Protein AF-A0AAV2D6B4-F1 (afdb_monomer_lite)

Structure (mmCIF, N/CA/C/O backbone):
data_AF-A0AAV2D6B4-F1
#
_entry.id   AF-A0AAV2D6B4-F1
#
loop_
_atom_site.group_PDB
_atom_site.id
_atom_site.type_symbol
_atom_site.label_atom_id
_atom_site.label_alt_id
_atom_site.label_comp_id
_atom_site.label_asym_id
_atom_site.label_entity_id
_atom_site.label_seq_id
_atom_site.pdbx_PDB_ins_code
_atom_site.Cartn_x
_atom_site.Cartn_y
_atom_site.Cartn_z
_atom_site.occupancy
_atom_site.B_iso_or_equiv
_atom_site.auth_seq_id
_atom_site.auth_comp_id
_atom_site.auth_asym_id
_atom_site.auth_atom_id
_atom_site.pdbx_PDB_model_num
ATOM 1 N N . MET A 1 1 ? 12.766 18.312 -32.066 1.00 45.50 1 MET A N 1
ATOM 2 C CA . MET A 1 1 ? 13.201 18.714 -30.708 1.00 45.50 1 MET A CA 1
ATOM 3 C C . MET A 1 1 ? 12.111 19.519 -29.991 1.00 45.50 1 MET A C 1
ATOM 5 O O . MET A 1 1 ? 12.235 20.728 -29.879 1.00 45.50 1 MET A O 1
ATOM 9 N N . LYS A 1 2 ? 11.011 18.893 -29.547 1.00 47.97 2 LYS A N 1
ATOM 10 C CA . LYS A 1 2 ? 9.946 19.592 -28.784 1.00 47.97 2 LYS A CA 1
ATOM 11 C C . LYS A 1 2 ? 9.465 18.837 -27.535 1.00 47.97 2 LYS A C 1
ATOM 13 O O . LYS A 1 2 ? 8.537 19.289 -26.886 1.00 47.97 2 LYS A O 1
ATOM 18 N N . GLN A 1 3 ? 10.095 17.713 -27.184 1.00 55.94 3 GLN A N 1
ATOM 19 C CA . GLN A 1 3 ? 9.638 16.855 -26.078 1.00 55.94 3 GLN A CA 1
ATOM 20 C C . GLN A 1 3 ? 10.493 16.952 -24.802 1.00 55.94 3 GLN A C 1
ATOM 22 O O . GLN A 1 3 ? 10.053 16.480 -23.767 1.00 55.94 3 GLN A O 1
ATOM 27 N N . ALA A 1 4 ? 11.667 17.598 -24.838 1.00 54.91 4 ALA A N 1
ATOM 28 C CA . ALA A 1 4 ? 12.518 17.789 -23.651 1.00 54.91 4 ALA A CA 1
ATOM 29 C C . ALA A 1 4 ? 12.329 19.157 -22.959 1.00 54.91 4 ALA A C 1
ATOM 31 O O . ALA A 1 4 ? 12.739 19.335 -21.818 1.00 54.91 4 ALA A O 1
ATOM 32 N N . PHE A 1 5 ? 11.688 20.118 -23.636 1.00 54.53 5 PHE A N 1
ATOM 33 C CA . PHE A 1 5 ? 11.465 21.473 -23.119 1.00 54.53 5 PHE A CA 1
ATOM 34 C C . PHE A 1 5 ? 10.628 21.554 -21.828 1.00 54.53 5 PHE A C 1
ATOM 36 O O . PHE A 1 5 ? 11.060 22.255 -20.917 1.00 54.53 5 PHE A O 1
ATOM 43 N N . PRO A 1 6 ? 9.499 20.831 -21.678 1.00 60.97 6 PRO A N 1
ATOM 44 C CA . PRO A 1 6 ? 8.675 20.985 -20.478 1.00 60.97 6 PRO A CA 1
ATOM 45 C C . PRO A 1 6 ? 9.352 20.466 -19.200 1.00 60.97 6 PRO A C 1
ATOM 47 O O . PRO A 1 6 ? 9.020 20.933 -18.120 1.00 60.97 6 PRO A O 1
ATOM 50 N N . LEU A 1 7 ? 10.322 19.547 -19.304 1.00 62.19 7 LEU A N 1
ATOM 51 C CA . LEU A 1 7 ? 11.032 19.003 -18.139 1.00 62.19 7 LEU A CA 1
ATOM 52 C C . LEU A 1 7 ? 12.098 19.967 -17.603 1.00 62.19 7 LEU A C 1
ATOM 54 O O . LEU A 1 7 ? 12.302 20.046 -16.398 1.00 62.19 7 LEU A O 1
ATOM 58 N N . ILE A 1 8 ? 12.760 20.725 -18.482 1.00 61.94 8 ILE A N 1
ATOM 59 C CA . ILE A 1 8 ? 13.825 21.662 -18.090 1.00 61.94 8 ILE A CA 1
ATOM 60 C C . ILE A 1 8 ? 13.234 22.904 -17.405 1.00 61.94 8 ILE A C 1
ATOM 62 O O . ILE A 1 8 ? 13.812 23.408 -16.444 1.00 61.94 8 ILE A O 1
ATOM 66 N N . GLU A 1 9 ? 12.055 23.363 -17.836 1.00 60.16 9 GLU A N 1
ATOM 67 C CA . GLU A 1 9 ? 11.342 24.492 -17.214 1.00 60.16 9 GLU A CA 1
ATOM 68 C C . GLU A 1 9 ? 10.771 24.167 -15.821 1.00 60.16 9 GLU A C 1
ATOM 70 O O . GLU A 1 9 ? 10.471 25.077 -15.050 1.00 60.16 9 GLU A O 1
ATOM 75 N N . GLN A 1 10 ? 10.653 22.883 -15.469 1.00 60.50 10 GLN A N 1
ATOM 76 C CA . GLN A 1 10 ? 10.143 22.423 -14.170 1.00 60.50 10 GLN A CA 1
ATOM 77 C C . GLN A 1 10 ? 11.226 22.299 -13.088 1.00 60.50 10 GLN A C 1
ATOM 79 O O . GLN A 1 10 ? 10.904 22.197 -11.907 1.00 60.50 10 GLN A O 1
ATOM 84 N N . LEU A 1 11 ? 12.508 22.337 -13.458 1.00 63.03 11 LEU A N 1
ATOM 85 C CA . LEU A 1 11 ? 13.621 22.187 -12.514 1.00 63.03 11 LEU A CA 1
ATOM 86 C C . LEU A 1 11 ? 13.865 23.405 -11.599 1.00 63.03 11 LEU A C 1
ATOM 88 O O . LEU A 1 11 ? 14.185 23.191 -10.428 1.00 63.03 11 LEU A O 1
ATOM 92 N N . PRO A 1 12 ? 13.723 24.670 -12.051 1.00 67.81 12 PRO A N 1
ATOM 93 C CA . PRO A 1 12 ? 13.958 25.831 -11.192 1.00 67.81 12 PRO A CA 1
ATOM 94 C C . PRO A 1 12 ? 13.100 25.886 -9.912 1.00 67.81 12 PRO A C 1
ATOM 96 O O . PRO A 1 12 ? 13.675 26.152 -8.854 1.00 67.81 12 PRO A O 1
ATOM 99 N N . PRO A 1 13 ? 11.772 25.626 -9.937 1.00 65.00 13 PRO A N 1
ATOM 100 C CA . PRO A 1 13 ? 10.981 25.602 -8.706 1.00 65.00 13 PRO A CA 1
ATOM 101 C C . PRO A 1 13 ? 11.377 24.444 -7.777 1.00 65.00 13 PRO A C 1
ATOM 103 O O . PRO A 1 13 ? 11.479 24.666 -6.575 1.00 65.00 13 PRO A O 1
ATOM 106 N N . LEU A 1 14 ? 11.711 23.264 -8.320 1.00 60.88 14 LEU A N 1
ATOM 107 C CA . LEU A 1 14 ? 12.194 22.123 -7.528 1.00 60.88 14 LEU A CA 1
ATOM 108 C C . LEU A 1 14 ? 13.488 22.454 -6.776 1.00 60.88 14 LEU A C 1
ATOM 110 O O . LEU A 1 14 ? 13.606 22.176 -5.587 1.00 60.88 14 LEU A O 1
ATOM 114 N N . TYR A 1 15 ? 14.449 23.104 -7.438 1.00 59.94 15 TYR A N 1
ATOM 115 C CA . TYR A 1 15 ? 15.691 23.518 -6.784 1.00 59.94 15 TYR A CA 1
ATOM 116 C C . TYR A 1 15 ? 15.424 24.462 -5.607 1.00 59.94 15 TYR A C 1
ATOM 118 O O . TYR A 1 15 ? 15.981 24.262 -4.529 1.00 59.94 15 TYR A O 1
ATOM 126 N N . MET A 1 16 ? 14.548 25.457 -5.796 1.00 66.12 16 MET A N 1
ATOM 127 C CA . MET A 1 16 ? 14.197 26.418 -4.746 1.00 66.12 16 MET A CA 1
ATOM 128 C C . MET A 1 16 ? 13.464 25.761 -3.576 1.00 66.12 16 MET A C 1
ATOM 130 O O . MET A 1 16 ? 13.685 26.139 -2.429 1.00 66.12 16 MET A O 1
ATOM 134 N N . ASP A 1 17 ? 12.637 24.755 -3.833 1.00 64.44 17 ASP A N 1
ATOM 135 C CA . ASP A 1 17 ? 11.965 24.000 -2.780 1.00 64.44 17 ASP A CA 1
ATOM 136 C C . ASP A 1 17 ? 12.961 23.193 -1.927 1.00 64.44 17 ASP A C 1
ATOM 138 O O . ASP A 1 17 ? 12.864 23.222 -0.697 1.00 64.44 17 ASP A O 1
ATOM 142 N N . LEU A 1 18 ? 13.995 22.607 -2.545 1.00 62.44 18 LEU A N 1
ATOM 143 C CA . LEU A 1 18 ? 15.083 21.926 -1.832 1.00 62.44 18 LEU A CA 1
ATOM 144 C C . LEU A 1 18 ? 15.929 22.885 -0.972 1.00 62.44 18 LEU A C 1
ATOM 146 O O . LEU A 1 18 ? 16.180 22.586 0.197 1.00 62.44 18 LEU A O 1
ATOM 150 N N . VAL A 1 19 ? 16.369 24.043 -1.499 1.00 65.56 19 VAL A N 1
ATOM 151 C CA . VAL A 1 19 ? 17.176 25.002 -0.700 1.00 65.56 19 VAL A CA 1
ATOM 152 C C . VAL A 1 19 ? 16.379 25.683 0.411 1.00 65.56 19 VAL A C 1
ATOM 154 O O . VAL A 1 19 ? 16.962 26.064 1.424 1.00 65.56 19 VAL A O 1
ATOM 157 N N . ASN A 1 20 ? 15.057 25.801 0.267 1.00 69.69 20 ASN A N 1
ATOM 158 C CA . ASN A 1 20 ? 14.181 26.347 1.306 1.00 69.69 20 ASN A CA 1
ATOM 159 C C . ASN A 1 20 ? 13.854 25.338 2.420 1.00 69.69 20 ASN A C 1
ATOM 161 O O . ASN A 1 20 ? 13.043 25.640 3.297 1.00 69.69 20 ASN A O 1
ATOM 165 N N . GLY A 1 21 ? 14.472 24.152 2.407 1.00 59.47 21 GLY A N 1
ATOM 166 C CA . GLY A 1 21 ? 14.296 23.154 3.457 1.00 59.47 21 GLY A CA 1
ATOM 167 C C . GLY A 1 21 ? 12.890 22.563 3.495 1.00 59.47 21 GLY A C 1
ATOM 168 O O . GLY A 1 21 ? 12.460 22.103 4.553 1.00 59.47 21 GLY A O 1
ATOM 169 N N . ARG A 1 22 ? 12.157 22.575 2.368 1.00 59.06 22 ARG A N 1
ATOM 170 C CA . ARG A 1 22 ? 10.961 21.739 2.248 1.00 59.06 22 ARG A CA 1
ATOM 171 C C . ARG A 1 22 ? 11.427 20.287 2.283 1.00 59.06 22 ARG A C 1
ATOM 173 O O . ARG A 1 22 ? 11.922 19.763 1.293 1.00 59.06 22 ARG A O 1
ATOM 180 N N . GLU A 1 23 ? 11.272 19.640 3.434 1.00 58.06 23 GLU A N 1
ATOM 181 C CA . GLU A 1 23 ? 11.206 18.184 3.473 1.00 58.06 23 GLU A CA 1
ATOM 182 C C . GLU A 1 23 ? 9.955 17.776 2.693 1.00 58.06 23 GLU A C 1
ATOM 184 O O . GLU A 1 23 ? 8.825 17.925 3.162 1.00 58.06 23 GLU A O 1
ATOM 189 N N . GLU A 1 24 ? 10.155 17.298 1.470 1.00 59.31 24 GLU A N 1
ATOM 190 C CA . GLU A 1 24 ? 9.131 16.596 0.708 1.00 59.31 24 GLU A CA 1
ATOM 191 C C . GLU A 1 24 ? 8.769 15.320 1.485 1.00 59.31 24 GLU A C 1
ATOM 193 O O . GLU A 1 24 ? 9.470 14.319 1.433 1.00 59.31 24 GLU A O 1
ATOM 198 N N . PHE A 1 25 ? 7.719 15.414 2.307 1.00 56.03 25 PHE A N 1
ATOM 199 C CA . PHE A 1 25 ? 7.074 14.317 3.037 1.00 56.03 25 PHE A CA 1
ATOM 200 C C . PHE A 1 25 ? 8.033 13.292 3.675 1.00 56.03 25 PHE A C 1
ATOM 202 O O . PHE A 1 25 ? 8.030 12.111 3.346 1.00 56.03 25 PHE A O 1
ATOM 209 N N . SER A 1 26 ? 8.793 13.737 4.675 1.00 58.44 26 SER A N 1
ATOM 210 C CA . SER A 1 26 ? 9.626 12.892 5.549 1.00 58.44 26 SER A CA 1
ATOM 211 C C . SER A 1 26 ? 8.875 12.483 6.831 1.00 58.44 26 SER A C 1
ATOM 213 O O . SER A 1 26 ? 9.441 12.414 7.921 1.00 58.44 26 SER A O 1
ATOM 215 N N . THR A 1 27 ? 7.558 12.239 6.768 1.00 61.12 27 THR A N 1
ATOM 216 C CA . THR A 1 27 ? 6.883 11.655 7.940 1.00 61.12 27 THR A CA 1
ATOM 217 C C . THR A 1 27 ? 7.465 10.270 8.159 1.00 61.12 27 THR A C 1
ATOM 219 O O . THR A 1 27 ? 7.348 9.403 7.288 1.00 61.12 27 THR A O 1
ATOM 222 N N . LYS A 1 28 ? 8.103 10.054 9.312 1.00 81.19 28 LYS A N 1
ATOM 223 C CA . LYS A 1 28 ? 8.660 8.741 9.650 1.00 81.19 28 LYS A CA 1
ATOM 224 C C . LYS A 1 28 ? 7.540 7.697 9.566 1.00 81.19 28 LYS A C 1
ATOM 226 O O . LYS A 1 28 ? 6.422 8.007 9.988 1.00 81.19 28 LYS A O 1
ATOM 231 N N . PRO A 1 29 ? 7.816 6.459 9.115 1.00 83.06 29 PRO A N 1
ATOM 232 C CA . PRO A 1 29 ? 6.789 5.421 8.992 1.00 83.06 29 PRO A CA 1
ATOM 233 C C . PRO A 1 29 ? 5.916 5.266 10.249 1.00 83.06 29 PRO A C 1
ATOM 235 O O . PRO A 1 29 ? 4.703 5.084 10.159 1.00 83.06 29 PRO A O 1
ATOM 238 N N . GLU A 1 30 ? 6.495 5.441 11.439 1.00 86.25 30 GLU A N 1
ATOM 239 C CA . GLU A 1 30 ? 5.759 5.354 12.704 1.00 86.25 30 GLU A CA 1
ATOM 240 C C . GLU A 1 30 ? 4.762 6.497 12.942 1.00 86.25 30 GLU A C 1
ATOM 242 O O . GLU A 1 30 ? 3.685 6.268 13.498 1.00 86.25 30 GLU A O 1
ATOM 247 N N . GLU A 1 31 ? 5.069 7.714 12.489 1.00 87.56 31 GLU A N 1
ATOM 248 C CA . GLU A 1 31 ? 4.148 8.852 12.574 1.00 87.56 31 GLU A CA 1
ATOM 249 C C . GLU A 1 31 ? 2.950 8.634 11.648 1.00 87.56 31 GLU A C 1
ATOM 251 O O . GLU A 1 31 ? 1.800 8.775 12.071 1.00 87.56 31 GLU A O 1
ATOM 256 N N . THR A 1 32 ? 3.201 8.169 10.422 1.00 88.44 32 THR A N 1
ATOM 257 C CA . THR A 1 32 ? 2.150 7.794 9.468 1.00 88.44 32 THR A CA 1
ATOM 258 C C . THR A 1 32 ? 1.246 6.704 10.042 1.00 88.44 32 THR A C 1
ATOM 260 O O . THR A 1 32 ? 0.021 6.813 9.983 1.00 88.44 32 THR A O 1
ATOM 263 N N . ARG A 1 33 ? 1.814 5.677 10.686 1.00 90.44 33 ARG A N 1
ATOM 264 C CA . ARG A 1 33 ? 1.030 4.616 11.342 1.00 90.44 33 ARG A CA 1
ATOM 265 C C . ARG A 1 33 ? 0.187 5.155 12.489 1.00 90.44 33 ARG A C 1
ATOM 267 O O . ARG A 1 33 ? -0.960 4.740 12.635 1.00 90.44 33 ARG A O 1
ATOM 274 N N . HIS A 1 34 ? 0.715 6.075 13.294 1.00 91.19 34 HIS A N 1
ATOM 275 C CA . HIS A 1 34 ? -0.058 6.714 14.359 1.00 91.19 34 HIS A CA 1
ATOM 276 C C . HIS A 1 34 ? -1.256 7.501 13.807 1.00 91.19 34 HIS A C 1
ATOM 278 O O . HIS A 1 34 ? -2.367 7.388 14.335 1.00 91.19 34 HIS A O 1
ATOM 284 N N . LEU A 1 35 ? -1.056 8.237 12.711 1.00 89.94 35 LEU A N 1
ATOM 285 C CA . LEU A 1 35 ? -2.134 8.948 12.025 1.00 89.94 35 LEU A CA 1
ATOM 286 C C . LEU A 1 35 ? -3.183 7.986 11.464 1.00 89.94 35 LEU A C 1
ATOM 288 O O . LEU A 1 35 ? -4.377 8.225 11.633 1.00 89.94 35 LEU A O 1
ATOM 292 N N . ILE A 1 36 ? -2.760 6.869 10.867 1.00 91.00 36 ILE A N 1
ATOM 293 C CA . ILE A 1 36 ? -3.684 5.873 10.312 1.00 91.00 36 ILE A CA 1
ATOM 294 C C . ILE A 1 36 ? -4.562 5.257 11.404 1.00 91.00 36 ILE A C 1
ATOM 296 O O . ILE A 1 36 ? -5.772 5.117 11.227 1.00 91.00 36 ILE A O 1
ATOM 300 N N . LYS A 1 37 ? -3.982 4.932 12.562 1.00 90.88 37 LYS A N 1
ATOM 301 C CA . LYS A 1 37 ? -4.740 4.395 13.703 1.00 90.88 37 LYS A CA 1
ATOM 302 C C . LYS A 1 37 ? -5.794 5.374 14.209 1.00 90.88 37 LYS A C 1
ATOM 304 O O . LYS A 1 37 ? -6.896 4.962 14.560 1.00 90.88 37 LYS A O 1
ATOM 309 N N . SER A 1 38 ? -5.432 6.654 14.251 1.00 90.25 38 SER A N 1
ATOM 310 C CA . SER A 1 38 ? -6.208 7.689 14.937 1.00 90.25 38 SER A CA 1
ATOM 311 C C . SER A 1 38 ? -7.260 8.347 14.043 1.00 90.25 38 SER A C 1
ATOM 313 O O . SER A 1 38 ? -8.319 8.726 14.534 1.00 90.25 38 SER A O 1
ATOM 315 N N . TYR A 1 39 ? -6.980 8.490 12.745 1.00 90.69 39 TYR A N 1
ATOM 316 C CA . TYR A 1 39 ? -7.760 9.355 11.853 1.00 90.69 39 TYR A CA 1
ATOM 317 C C . TYR A 1 39 ? -8.234 8.685 10.561 1.00 90.69 39 TYR A C 1
ATOM 319 O O . TYR A 1 39 ? -9.088 9.246 9.874 1.00 90.69 39 TYR A O 1
ATOM 327 N N . TYR A 1 40 ? -7.712 7.513 10.190 1.00 91.38 40 TYR A N 1
ATOM 328 C CA . TYR A 1 40 ? -8.084 6.895 8.919 1.00 91.38 40 TYR A CA 1
ATOM 329 C C . TYR A 1 40 ? -9.477 6.260 8.985 1.00 91.38 40 TYR A C 1
ATOM 331 O O . TYR A 1 40 ? -9.708 5.314 9.733 1.00 91.38 40 TYR A O 1
ATOM 339 N N . GLY A 1 41 ? -10.405 6.798 8.190 1.00 90.44 41 GLY A N 1
ATOM 340 C CA . GLY A 1 41 ? -11.828 6.441 8.219 1.00 90.44 41 GLY A CA 1
ATOM 341 C C . GLY A 1 41 ? -12.350 5.702 6.983 1.00 90.44 41 GLY A C 1
ATOM 342 O O . GLY A 1 41 ? -13.557 5.498 6.871 1.00 90.44 41 GLY A O 1
ATOM 343 N N . VAL A 1 42 ? -11.491 5.342 6.024 1.00 92.62 42 VAL A N 1
ATOM 344 C CA . VAL A 1 42 ? -11.929 4.763 4.742 1.00 92.62 42 VAL A CA 1
ATOM 345 C C . VAL A 1 42 ? -12.053 3.249 4.856 1.00 92.62 42 VAL A C 1
ATOM 347 O O . VAL A 1 42 ? -11.055 2.557 5.021 1.00 92.62 42 VAL A O 1
ATOM 350 N N . SER A 1 43 ? -13.270 2.721 4.727 1.00 91.50 43 SER A N 1
ATOM 351 C CA . SER A 1 43 ? -13.552 1.292 4.900 1.00 91.50 43 SER A CA 1
ATOM 352 C C . SER A 1 43 ? -13.100 0.411 3.736 1.00 91.50 43 SER A C 1
ATOM 354 O O . SER A 1 43 ? -12.652 -0.703 3.982 1.00 91.50 43 SER A O 1
ATOM 356 N N . ARG A 1 44 ? -13.199 0.877 2.484 1.00 94.94 44 ARG A N 1
ATOM 357 C CA . ARG A 1 44 ? -12.845 0.076 1.300 1.00 94.94 44 ARG A CA 1
ATOM 358 C C . ARG A 1 44 ? -11.449 0.401 0.803 1.00 94.94 44 ARG A C 1
ATOM 360 O O . ARG A 1 44 ? -11.230 1.503 0.307 1.00 94.94 44 ARG A O 1
ATOM 367 N N . ASN A 1 45 ? -10.540 -0.562 0.893 1.00 94.06 45 ASN A N 1
ATOM 368 C CA . ASN A 1 45 ? -9.138 -0.370 0.538 1.00 94.06 45 ASN A CA 1
ATOM 369 C C . ASN A 1 45 ? -8.652 -1.429 -0.447 1.00 94.06 45 ASN A C 1
ATOM 371 O O . ASN A 1 45 ? -8.921 -2.621 -0.299 1.00 94.06 45 ASN A O 1
ATOM 375 N N . LEU A 1 46 ? -7.876 -0.978 -1.426 1.00 95.50 46 LEU A N 1
ATOM 376 C CA . LEU A 1 46 ? -7.086 -1.841 -2.286 1.00 95.50 46 LEU A CA 1
ATOM 377 C C . LEU A 1 46 ? -5.616 -1.567 -1.998 1.00 95.50 46 LEU A C 1
ATOM 379 O O . LEU A 1 46 ? -5.129 -0.467 -2.250 1.00 95.50 46 LEU A O 1
ATOM 383 N N . LEU A 1 47 ? -4.925 -2.571 -1.474 1.00 95.00 47 LEU A N 1
ATOM 384 C CA . LEU A 1 47 ? -3.487 -2.526 -1.285 1.00 95.00 47 LEU A CA 1
ATOM 385 C C . LEU A 1 47 ? -2.798 -3.259 -2.435 1.00 95.00 47 LEU A C 1
ATOM 387 O O . LEU A 1 47 ? -3.145 -4.398 -2.755 1.00 95.00 47 LEU A O 1
ATOM 391 N N . ILE A 1 48 ? -1.816 -2.607 -3.049 1.00 93.38 48 ILE A N 1
ATOM 392 C CA . ILE A 1 48 ? -0.986 -3.201 -4.096 1.00 93.38 48 ILE A CA 1
ATOM 393 C C . ILE A 1 48 ? 0.346 -3.577 -3.478 1.00 93.38 48 ILE A C 1
ATOM 395 O O . ILE A 1 48 ? 1.019 -2.718 -2.923 1.00 93.38 48 ILE A O 1
ATOM 399 N N . LYS A 1 49 ? 0.702 -4.855 -3.582 1.00 93.62 49 LYS A N 1
ATOM 400 C CA . LYS A 1 49 ? 1.996 -5.369 -3.152 1.00 93.62 49 LYS A CA 1
ATOM 401 C C . LYS A 1 49 ? 2.867 -5.625 -4.372 1.00 93.62 49 LYS A C 1
ATOM 403 O O . LYS A 1 49 ? 2.493 -6.432 -5.227 1.00 93.62 49 LYS A O 1
ATOM 408 N N . PHE A 1 50 ? 4.037 -5.011 -4.422 1.00 92.62 50 PHE A N 1
ATOM 409 C CA . PHE A 1 50 ? 5.014 -5.292 -5.467 1.00 92.62 50 PHE A CA 1
ATOM 410 C C . PHE A 1 50 ? 5.869 -6.507 -5.095 1.00 92.62 50 PHE A C 1
ATOM 412 O O . PHE A 1 50 ? 6.114 -6.792 -3.920 1.00 92.62 50 PHE A O 1
ATOM 419 N N . THR A 1 51 ? 6.263 -7.304 -6.090 1.00 89.44 51 THR A N 1
ATOM 420 C CA . THR A 1 51 ? 7.058 -8.518 -5.836 1.00 89.44 51 THR A CA 1
ATOM 421 C C . THR A 1 51 ? 8.543 -8.232 -5.652 1.00 89.44 51 THR A C 1
ATOM 423 O O . THR A 1 51 ? 9.205 -9.001 -4.961 1.00 89.44 51 THR A O 1
ATOM 426 N N . ASP A 1 52 ? 9.053 -7.178 -6.291 1.00 87.00 52 ASP A N 1
ATOM 427 C CA . ASP A 1 52 ? 10.473 -6.821 -6.331 1.00 87.00 52 ASP A CA 1
ATOM 428 C C . ASP A 1 52 ? 10.663 -5.372 -5.867 1.00 87.00 52 ASP A C 1
ATOM 430 O O . ASP A 1 52 ? 11.061 -4.495 -6.624 1.00 87.00 52 ASP A O 1
ATOM 434 N N . ASP A 1 53 ? 10.283 -5.099 -4.618 1.00 85.19 53 ASP A N 1
ATOM 435 C CA . ASP A 1 53 ? 10.368 -3.766 -4.031 1.00 85.19 53 ASP A CA 1
ATOM 436 C C . ASP A 1 53 ? 10.959 -3.820 -2.617 1.00 85.19 53 ASP A C 1
ATOM 438 O O . ASP A 1 53 ? 10.474 -4.537 -1.740 1.00 85.19 53 ASP A O 1
ATOM 442 N N . SER A 1 54 ? 12.030 -3.056 -2.402 1.00 85.69 54 SER A N 1
ATOM 443 C CA . SER A 1 54 ? 12.736 -2.963 -1.121 1.00 85.69 54 SER A CA 1
ATOM 444 C C . SER A 1 54 ? 12.091 -1.990 -0.133 1.00 85.69 54 SER A C 1
ATOM 446 O O . SER A 1 54 ? 12.426 -2.031 1.051 1.00 85.69 54 SER A O 1
ATOM 448 N N . VAL A 1 55 ? 11.170 -1.142 -0.598 1.00 86.69 55 VAL A N 1
ATOM 449 C CA . VAL A 1 55 ? 10.470 -0.125 0.205 1.00 86.69 55 VAL A CA 1
ATOM 450 C C . VAL A 1 55 ? 9.000 -0.518 0.448 1.00 86.69 55 VAL A C 1
ATOM 452 O O . VAL A 1 55 ? 8.256 0.215 1.094 1.00 86.69 55 VAL A O 1
ATOM 455 N N . ASP A 1 56 ? 8.566 -1.699 -0.012 1.00 88.69 56 ASP A N 1
ATOM 456 C CA . ASP A 1 56 ? 7.184 -2.162 0.154 1.00 88.69 56 ASP A CA 1
ATOM 457 C C . ASP A 1 56 ? 6.849 -2.414 1.637 1.00 88.69 56 ASP A C 1
ATOM 459 O O . ASP A 1 56 ? 7.326 -3.354 2.279 1.00 88.69 56 ASP A O 1
ATOM 463 N N . GLU A 1 57 ? 5.967 -1.575 2.181 1.00 90.94 57 GLU A N 1
ATOM 464 C CA . GLU A 1 57 ? 5.408 -1.710 3.529 1.00 90.94 57 GLU A CA 1
ATOM 465 C C . GLU A 1 57 ? 3.968 -2.258 3.524 1.00 90.94 57 GLU A C 1
ATOM 467 O O . GLU A 1 57 ? 3.263 -2.195 4.537 1.00 90.94 57 GLU A O 1
ATOM 472 N N . THR A 1 58 ? 3.506 -2.836 2.412 1.00 94.12 58 THR A N 1
ATOM 473 C CA . THR A 1 58 ? 2.101 -3.213 2.196 1.00 94.12 58 THR A CA 1
ATOM 474 C C . THR A 1 58 ? 1.580 -4.160 3.273 1.00 94.12 58 THR A C 1
ATOM 476 O O . THR A 1 58 ? 0.477 -3.984 3.791 1.00 94.12 58 THR A O 1
ATOM 479 N N . LEU A 1 59 ? 2.384 -5.151 3.673 1.00 92.94 59 LEU A N 1
ATOM 480 C CA . LEU A 1 59 ? 2.007 -6.095 4.733 1.00 92.94 59 LEU A CA 1
ATOM 481 C C . LEU A 1 59 ? 1.944 -5.429 6.115 1.00 92.94 59 LEU A C 1
ATOM 483 O O . LEU A 1 59 ? 1.051 -5.726 6.913 1.00 92.94 59 LEU A O 1
ATOM 487 N N . SER A 1 60 ? 2.879 -4.519 6.394 1.00 93.25 60 SER A N 1
ATOM 488 C CA . SER A 1 60 ? 2.911 -3.745 7.637 1.00 93.25 60 SER A CA 1
ATOM 489 C C . SER A 1 60 ? 1.699 -2.825 7.744 1.00 93.25 60 SER A C 1
ATOM 491 O O . SER A 1 60 ? 1.092 -2.738 8.814 1.00 93.25 60 SER A O 1
ATOM 493 N N . LEU A 1 61 ? 1.318 -2.182 6.640 1.00 93.06 61 LEU A N 1
ATOM 494 C CA . LEU A 1 61 ? 0.140 -1.330 6.542 1.00 93.06 61 LEU A CA 1
ATOM 495 C C . LEU A 1 61 ? -1.159 -2.134 6.672 1.00 93.06 61 LEU A C 1
ATOM 497 O O . LEU A 1 61 ? -2.036 -1.749 7.445 1.00 93.06 61 LEU A O 1
ATOM 501 N N . ALA A 1 62 ? -1.258 -3.279 5.990 1.00 94.25 62 ALA A N 1
ATOM 502 C CA . ALA A 1 62 ? -2.412 -4.172 6.081 1.00 94.25 62 ALA A CA 1
ATOM 503 C C . ALA A 1 62 ? -2.705 -4.567 7.534 1.00 94.25 62 ALA A C 1
ATOM 505 O O . ALA A 1 62 ? -3.854 -4.508 7.964 1.00 94.25 62 ALA A O 1
ATOM 506 N N . LYS A 1 63 ? -1.662 -4.891 8.311 1.00 93.75 63 LYS A N 1
ATOM 507 C CA . LYS A 1 63 ? -1.786 -5.208 9.741 1.00 93.75 63 LYS A CA 1
ATOM 508 C C . LYS A 1 63 ? -2.309 -4.024 10.562 1.00 93.75 63 LYS A C 1
ATOM 510 O O . LYS A 1 63 ? -3.155 -4.209 11.436 1.00 93.75 63 LYS A O 1
ATOM 515 N N . VAL A 1 64 ? -1.809 -2.816 10.297 1.00 93.62 64 VAL A N 1
ATOM 516 C CA . VAL A 1 64 ? -2.259 -1.604 11.003 1.00 93.62 64 VAL A CA 1
ATOM 517 C C . VAL A 1 64 ? -3.735 -1.336 10.712 1.00 93.62 64 VAL A C 1
ATOM 519 O O . VAL A 1 64 ? -4.504 -1.091 11.639 1.00 93.62 64 VAL A O 1
ATOM 522 N N . LEU A 1 65 ? -4.154 -1.443 9.451 1.00 93.31 65 LEU A N 1
ATOM 523 C CA . LEU A 1 65 ? -5.550 -1.252 9.057 1.00 93.31 65 LEU A CA 1
ATOM 524 C C . LEU A 1 65 ? -6.463 -2.337 9.641 1.00 93.31 65 LEU A C 1
ATOM 526 O O . LEU A 1 65 ? -7.519 -2.015 10.181 1.00 93.31 65 LEU A O 1
ATOM 530 N N . SER A 1 66 ? -6.050 -3.607 9.582 1.00 91.38 66 SER A N 1
ATOM 531 C CA . SER A 1 66 ? -6.882 -4.732 10.017 1.00 91.38 66 SER A CA 1
ATOM 532 C C . SER A 1 66 ? -7.047 -4.826 11.527 1.00 91.38 66 SER A C 1
ATOM 534 O O . SER A 1 66 ? -8.080 -5.306 11.980 1.00 91.38 66 SER A O 1
ATOM 536 N N . SER A 1 67 ? -6.041 -4.420 12.306 1.00 88.31 67 SE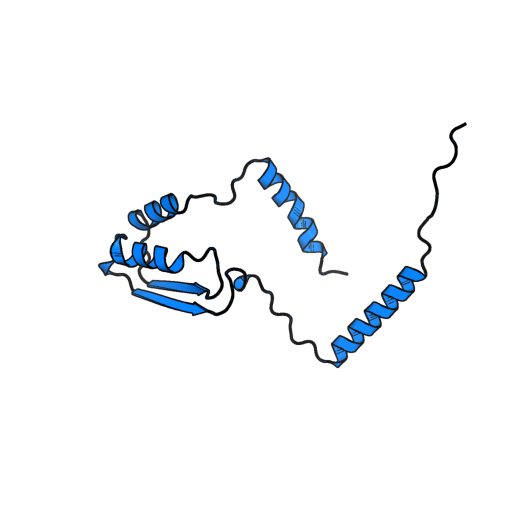R A N 1
ATOM 537 C CA . SER A 1 67 ? -5.980 -4.748 13.737 1.00 88.31 67 SER A CA 1
ATOM 538 C C . SER A 1 67 ? -5.879 -3.537 14.658 1.00 88.31 67 SER A C 1
ATOM 540 O O . SER A 1 67 ? -6.194 -3.649 15.838 1.00 88.31 67 SER A O 1
ATOM 542 N N . GLU A 1 68 ? -5.407 -2.397 14.155 1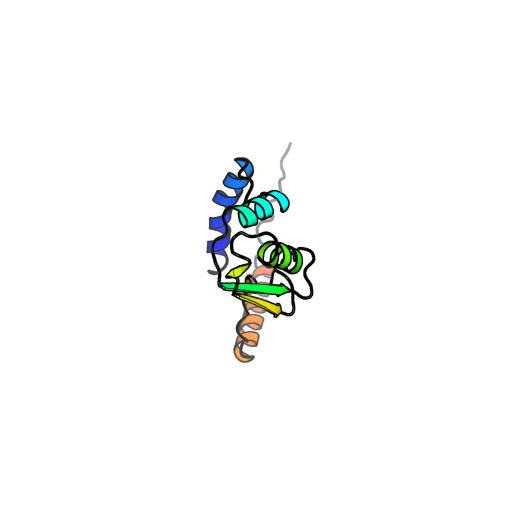.00 86.12 68 GLU A N 1
ATOM 543 C CA . GLU A 1 68 ? -5.021 -1.256 14.997 1.00 86.12 68 GLU A CA 1
ATOM 544 C C . GLU A 1 68 ? -5.798 0.023 14.653 1.00 86.12 68 GLU A C 1
ATOM 546 O O . GLU A 1 68 ? -5.715 1.006 15.387 1.00 86.12 68 GLU A O 1
ATOM 551 N N . SER A 1 69 ? -6.560 0.017 13.558 1.00 84.94 69 SER A N 1
ATOM 552 C CA . SER A 1 69 ? -7.368 1.151 13.120 1.00 84.94 69 SER A CA 1
ATOM 553 C C . SER A 1 69 ? -8.789 1.104 13.682 1.00 84.94 69 SER A C 1
ATOM 555 O O . SER A 1 69 ? -9.388 0.035 13.826 1.00 84.94 69 SER A O 1
ATOM 557 N N . ALA A 1 70 ? -9.365 2.284 13.928 1.00 84.75 70 ALA A N 1
ATOM 558 C CA . ALA A 1 70 ? -10.747 2.450 14.382 1.00 84.75 70 ALA A CA 1
ATOM 559 C C . ALA A 1 70 ? -11.787 1.825 13.430 1.00 84.75 70 ALA A C 1
ATOM 561 O O . ALA A 1 70 ? -12.890 1.487 13.855 1.00 84.75 70 ALA A O 1
ATOM 562 N N . ILE A 1 71 ? -11.432 1.643 12.155 1.00 88.44 71 ILE A N 1
ATOM 563 C CA . ILE A 1 71 ? -12.302 1.055 11.129 1.00 88.44 71 ILE A CA 1
ATOM 564 C C . ILE A 1 71 ? -12.158 -0.462 10.974 1.00 88.44 71 ILE A C 1
ATOM 566 O O . ILE A 1 71 ? -12.799 -1.022 10.093 1.00 88.44 71 ILE A O 1
ATOM 570 N N . SER A 1 72 ? -11.348 -1.134 11.799 1.00 86.50 72 SER A N 1
ATOM 571 C CA . SER A 1 72 ? -11.063 -2.577 11.690 1.00 86.50 72 SER A CA 1
ATOM 572 C C . SER A 1 72 ? -12.326 -3.441 11.509 1.00 86.50 72 SER A C 1
ATOM 574 O O . SER A 1 72 ? -12.348 -4.340 10.673 1.00 86.50 72 SER A O 1
ATOM 576 N N . SER A 1 73 ? -13.419 -3.125 12.213 1.00 86.94 73 SER A N 1
ATOM 577 C CA . SER A 1 73 ? -14.689 -3.866 12.143 1.00 86.94 73 SER A CA 1
ATOM 578 C C . SER A 1 73 ? -15.516 -3.626 10.874 1.00 86.94 73 SER A C 1
ATOM 580 O O . SER A 1 73 ? -16.402 -4.417 10.562 1.00 86.94 73 SER A O 1
ATOM 582 N N . LEU A 1 74 ?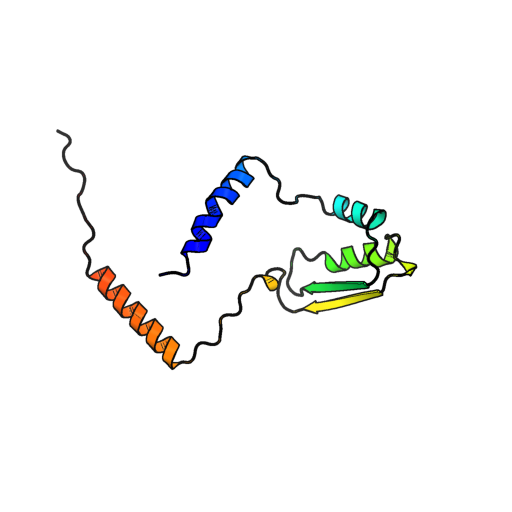 -15.252 -2.532 10.161 1.00 88.81 74 LEU A N 1
ATOM 583 C CA . LEU A 1 74 ? -15.945 -2.122 8.938 1.00 88.81 74 LEU A CA 1
ATOM 584 C C . LEU A 1 74 ? -15.032 -2.219 7.708 1.00 88.81 74 LEU A C 1
ATOM 586 O O . LEU A 1 74 ? -15.429 -1.800 6.621 1.00 88.81 74 LEU A O 1
ATOM 590 N N . LEU A 1 75 ? -13.807 -2.717 7.886 1.00 92.00 75 LEU A N 1
ATOM 591 C CA . LEU A 1 75 ? -12.778 -2.747 6.862 1.00 92.00 75 LEU A CA 1
ATOM 592 C C . LEU A 1 75 ? -13.088 -3.825 5.817 1.00 92.00 75 LEU A C 1
ATOM 594 O O . LEU A 1 75 ? -13.145 -5.014 6.118 1.00 92.00 75 LEU A O 1
ATOM 598 N N . ASP A 1 76 ? -13.214 -3.388 4.571 1.00 94.12 76 ASP A N 1
ATOM 599 C CA . ASP A 1 76 ? -13.292 -4.213 3.372 1.00 94.12 76 ASP A CA 1
ATOM 600 C C . ASP A 1 76 ? -12.012 -3.972 2.563 1.00 94.12 76 ASP A C 1
ATOM 602 O O . ASP A 1 76 ? -11.871 -2.985 1.837 1.00 94.12 76 ASP A O 1
ATOM 606 N N . MET A 1 77 ? -11.013 -4.823 2.787 1.00 94.06 77 MET A N 1
ATOM 607 C CA . MET A 1 77 ? -9.672 -4.661 2.232 1.00 94.06 77 MET A CA 1
ATOM 608 C C . MET A 1 77 ? -9.307 -5.839 1.337 1.00 94.06 77 MET A C 1
ATOM 610 O O . MET A 1 77 ? -9.464 -6.999 1.717 1.00 94.06 77 MET A O 1
ATOM 614 N N . SER A 1 78 ? -8.732 -5.531 0.178 1.00 95.62 78 SER A N 1
ATOM 615 C CA . SER A 1 78 ? -8.140 -6.509 -0.735 1.00 95.62 78 SER A CA 1
ATOM 616 C C . SER A 1 78 ? -6.657 -6.216 -0.941 1.00 95.62 78 SER A C 1
ATOM 618 O O . SER A 1 78 ? -6.233 -5.060 -0.910 1.00 95.62 78 SER A O 1
ATOM 620 N N . ILE A 1 79 ? -5.866 -7.273 -1.128 1.00 95.44 79 ILE A N 1
ATOM 621 C CA . ILE A 1 79 ? -4.439 -7.168 -1.438 1.00 95.44 79 ILE A CA 1
ATOM 622 C C . ILE A 1 79 ? -4.203 -7.834 -2.789 1.00 95.44 79 ILE A C 1
ATOM 624 O O . ILE A 1 79 ? -4.493 -9.021 -2.954 1.00 95.44 79 ILE A O 1
ATOM 628 N N . HIS A 1 80 ? -3.665 -7.079 -3.742 1.00 94.88 80 HIS A N 1
ATOM 629 C CA . HIS A 1 80 ? -3.276 -7.591 -5.051 1.00 94.88 80 HIS A CA 1
ATOM 630 C C . HIS A 1 80 ? -1.768 -7.504 -5.234 1.00 94.88 80 HIS A C 1
ATOM 632 O O . HIS A 1 80 ? -1.169 -6.445 -5.071 1.00 94.88 80 HIS A O 1
ATOM 638 N N . SER A 1 81 ? -1.166 -8.637 -5.587 1.00 93.44 81 SER A N 1
ATOM 639 C CA . SER A 1 81 ? 0.252 -8.697 -5.923 1.00 93.44 81 SER A CA 1
ATOM 640 C C . SER A 1 81 ? 0.457 -8.350 -7.391 1.00 93.44 81 SER A C 1
ATOM 642 O O . SER A 1 81 ? -0.205 -8.929 -8.256 1.00 93.44 81 SER A O 1
ATOM 644 N N . LEU A 1 82 ? 1.395 -7.452 -7.669 1.00 92.06 82 LEU A N 1
ATOM 645 C CA . LEU A 1 82 ? 1.765 -7.033 -9.014 1.00 92.06 82 LEU A CA 1
ATOM 646 C C . LEU A 1 82 ? 3.268 -7.280 -9.235 1.00 92.06 82 LEU A C 1
ATOM 648 O O . LEU A 1 82 ? 4.059 -6.998 -8.333 1.00 92.06 82 LEU A O 1
ATOM 652 N N . PRO A 1 83 ? 3.683 -7.834 -10.391 1.00 90.25 83 PRO A N 1
ATOM 653 C CA . PRO A 1 83 ? 5.098 -8.000 -10.690 1.00 90.25 83 PRO A CA 1
ATOM 654 C C . PRO A 1 83 ? 5.767 -6.642 -10.941 1.00 90.25 83 PRO A C 1
ATOM 656 O O . PRO A 1 83 ? 5.153 -5.748 -11.522 1.00 90.25 83 PRO A O 1
ATOM 659 N N . GLY A 1 84 ? 7.034 -6.523 -10.548 1.00 87.44 84 GLY A N 1
ATOM 660 C CA . GLY A 1 84 ? 7.831 -5.298 -10.678 1.00 87.44 84 GLY A CA 1
ATOM 661 C C . GLY A 1 84 ? 8.083 -4.606 -9.338 1.00 87.44 84 GLY A C 1
ATOM 662 O O . GLY A 1 84 ? 7.935 -5.235 -8.286 1.00 87.44 84 GLY A O 1
ATOM 663 N N . ASP A 1 85 ? 8.459 -3.329 -9.415 1.00 88.88 85 ASP A N 1
ATOM 664 C CA . ASP A 1 85 ? 8.830 -2.459 -8.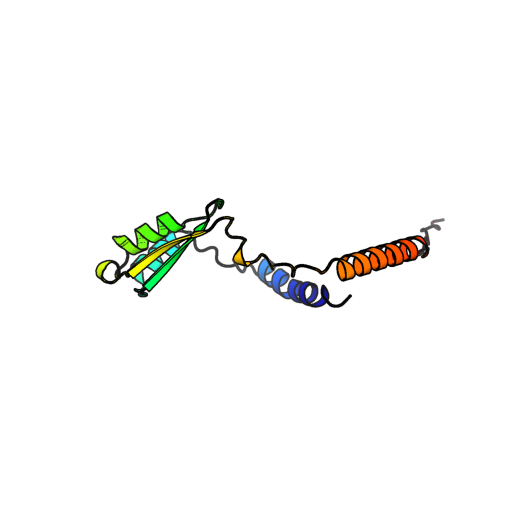296 1.00 88.88 85 ASP A CA 1
ATOM 665 C C . ASP A 1 85 ? 7.864 -1.261 -8.142 1.00 88.88 85 ASP A C 1
ATOM 667 O O . ASP A 1 85 ? 6.973 -1.040 -8.970 1.00 88.88 85 ASP A O 1
ATOM 671 N N . HIS A 1 86 ? 8.057 -0.449 -7.096 1.00 85.19 86 HIS A N 1
ATOM 672 C CA . HIS A 1 86 ? 7.277 0.775 -6.856 1.00 85.19 86 HIS A CA 1
ATOM 673 C C . HIS A 1 86 ? 7.394 1.829 -7.971 1.00 85.19 86 HIS A C 1
ATOM 675 O O . HIS A 1 86 ? 6.617 2.786 -7.991 1.00 85.19 86 HIS A O 1
ATOM 681 N N . GLY A 1 87 ? 8.348 1.687 -8.896 1.00 84.75 87 GLY A N 1
ATOM 682 C CA . GLY A 1 87 ? 8.541 2.570 -10.040 1.00 84.75 87 GLY A CA 1
ATOM 683 C C . GLY A 1 87 ? 7.583 2.289 -11.199 1.00 84.75 87 GLY A C 1
ATOM 684 O O . GLY A 1 87 ? 7.446 3.137 -12.084 1.00 84.75 87 GLY A O 1
ATOM 685 N N . LEU A 1 88 ? 6.875 1.152 -11.193 1.00 82.12 88 LEU A N 1
ATOM 686 C CA . LEU A 1 88 ? 5.955 0.752 -12.264 1.00 82.12 88 LEU A CA 1
ATOM 687 C C . LEU A 1 88 ? 4.932 1.841 -12.661 1.00 82.12 88 LEU A C 1
ATOM 689 O O . LEU A 1 88 ? 4.748 2.050 -13.860 1.00 82.12 88 LEU A O 1
ATOM 693 N N . PRO A 1 89 ? 4.295 2.595 -11.739 1.00 79.38 89 PRO A N 1
ATOM 694 C CA . PRO A 1 89 ? 3.361 3.659 -12.119 1.00 79.38 89 PRO A CA 1
ATOM 695 C C . PRO A 1 89 ? 4.004 4.806 -12.914 1.00 79.38 89 PRO A C 1
ATOM 697 O O . PRO A 1 89 ? 3.307 5.518 -13.636 1.00 79.38 89 PRO 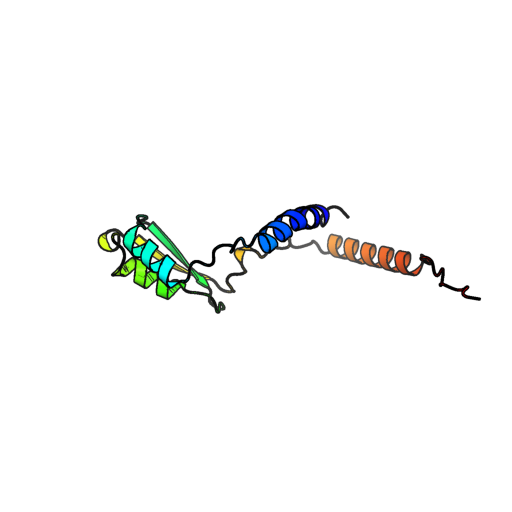A O 1
ATOM 700 N N . LEU A 1 90 ? 5.319 5.001 -12.779 1.00 76.56 90 LEU A N 1
ATOM 701 C CA . LEU A 1 90 ? 6.076 6.041 -13.479 1.00 76.56 90 LEU A CA 1
ATOM 702 C C . LEU A 1 90 ? 6.634 5.562 -14.823 1.00 76.56 90 LEU A C 1
ATOM 704 O O . LEU A 1 90 ? 7.107 6.380 -15.617 1.00 76.56 90 LEU A O 1
ATOM 708 N N . GLN A 1 91 ? 6.569 4.261 -15.111 1.00 70.50 91 GLN A N 1
ATOM 709 C CA . GLN A 1 91 ? 6.999 3.725 -16.393 1.00 70.50 91 GLN A CA 1
ATOM 710 C C . GLN A 1 91 ? 5.983 4.107 -17.474 1.00 70.50 91 GLN A C 1
ATOM 712 O O . GLN A 1 91 ? 4.925 3.500 -17.631 1.00 70.50 91 GLN A O 1
ATOM 717 N N . GLN A 1 92 ? 6.319 5.140 -18.248 1.00 65.69 92 GLN A N 1
ATOM 718 C CA . GLN A 1 92 ? 5.593 5.470 -19.467 1.00 65.69 92 GLN A CA 1
ATOM 719 C C . GLN A 1 92 ? 5.762 4.312 -20.452 1.00 65.69 92 GLN A C 1
ATOM 721 O O . GLN A 1 92 ? 6.859 4.077 -20.959 1.00 65.69 92 GLN A O 1
ATOM 726 N N . GLY A 1 93 ? 4.678 3.582 -20.720 1.00 65.88 93 GLY A N 1
ATOM 727 C CA . GLY A 1 93 ? 4.670 2.565 -21.764 1.00 65.88 93 GLY A CA 1
ATOM 728 C C . GLY A 1 93 ? 5.046 3.211 -23.093 1.00 65.88 93 GLY A C 1
ATOM 729 O O . GLY A 1 93 ? 4.316 4.069 -23.595 1.00 65.88 93 GLY A O 1
ATOM 730 N N . LEU A 1 94 ? 6.196 2.833 -23.653 1.00 62.50 94 LEU A N 1
ATOM 731 C CA . LEU A 1 94 ? 6.539 3.258 -25.001 1.00 62.50 94 LEU A CA 1
ATOM 732 C C . LEU A 1 94 ? 5.548 2.585 -25.960 1.00 62.50 94 LEU A C 1
ATOM 734 O O . LEU A 1 94 ? 5.388 1.364 -25.892 1.00 62.50 94 LEU A O 1
ATOM 738 N N . PRO A 1 95 ? 4.850 3.348 -26.821 1.00 69.62 95 PRO A N 1
ATOM 739 C CA . PRO A 1 95 ? 3.992 2.745 -27.825 1.00 69.62 95 PRO A CA 1
ATOM 740 C C . PRO A 1 95 ? 4.848 1.855 -28.724 1.00 69.62 95 PRO A C 1
ATOM 742 O O . PRO A 1 95 ? 5.952 2.247 -29.106 1.00 69.62 95 PRO A O 1
ATOM 745 N N . ASP A 1 96 ? 4.336 0.670 -29.051 1.00 75.62 96 ASP A N 1
ATOM 746 C CA . ASP A 1 96 ? 5.017 -0.257 -29.948 1.00 75.62 96 ASP A CA 1
ATOM 747 C C . ASP A 1 96 ? 5.218 0.442 -31.300 1.00 75.62 96 ASP A C 1
ATOM 749 O O . ASP A 1 96 ? 4.253 0.820 -31.974 1.00 75.62 96 ASP A O 1
ATOM 753 N N . VAL A 1 97 ? 6.473 0.741 -31.641 1.00 72.38 97 VAL A N 1
ATOM 754 C CA . VAL A 1 97 ? 6.798 1.539 -32.825 1.00 72.38 97 VAL A CA 1
ATOM 755 C C . VAL A 1 97 ? 6.763 0.605 -34.032 1.00 72.38 97 VAL A C 1
ATOM 757 O O . VAL A 1 97 ? 7.567 -0.327 -34.090 1.00 72.38 97 VAL A O 1
ATOM 760 N N . PRO A 1 98 ? 5.898 0.848 -35.038 1.00 83.00 98 PRO A N 1
ATOM 761 C CA . PRO A 1 98 ? 5.890 0.035 -36.245 1.00 83.00 98 PRO A CA 1
ATOM 762 C C . PRO A 1 98 ? 7.287 0.002 -36.888 1.00 83.00 98 PRO A C 1
ATOM 764 O O . PRO A 1 98 ? 7.935 1.052 -36.951 1.00 83.00 98 PRO A O 1
ATOM 767 N N . PRO A 1 99 ? 7.747 -1.139 -37.438 1.00 77.25 99 PRO A N 1
ATOM 768 C CA . PRO A 1 99 ? 9.105 -1.273 -37.978 1.00 77.25 99 PRO A CA 1
ATOM 769 C C . PRO A 1 99 ? 9.485 -0.178 -38.987 1.00 77.25 99 PRO A C 1
ATOM 771 O O . PRO A 1 99 ? 10.594 0.348 -38.960 1.00 77.25 99 PRO A O 1
ATOM 774 N N . ALA A 1 100 ? 8.526 0.259 -39.809 1.00 75.69 100 ALA A N 1
ATOM 775 C CA . ALA A 1 100 ? 8.722 1.348 -40.765 1.00 75.69 100 ALA A CA 1
ATOM 776 C C . ALA A 1 100 ? 9.041 2.708 -40.106 1.00 75.69 100 ALA A C 1
ATOM 778 O O . ALA A 1 100 ? 9.768 3.518 -40.680 1.00 75.69 100 ALA A O 1
ATOM 779 N N . MET A 1 101 ? 8.515 2.974 -38.906 1.00 72.62 101 MET A N 1
ATOM 780 C CA . MET A 1 101 ? 8.838 4.174 -38.126 1.00 72.62 101 MET A CA 1
ATOM 781 C C . MET A 1 101 ? 10.183 4.039 -37.408 1.00 72.62 101 MET A C 1
ATOM 783 O O . MET A 1 101 ? 10.910 5.027 -37.328 1.00 72.62 101 MET A O 1
ATOM 787 N N . ALA A 1 102 ? 10.550 2.841 -36.943 1.00 75.69 102 ALA A N 1
ATOM 788 C CA . ALA A 1 102 ? 11.867 2.591 -36.355 1.00 75.69 102 ALA A CA 1
ATOM 789 C C . ALA A 1 102 ? 12.990 2.823 -37.382 1.00 75.69 102 ALA A C 1
ATOM 791 O O . ALA A 1 102 ? 13.955 3.533 -37.098 1.00 75.69 102 ALA A O 1
ATOM 792 N N . ASP A 1 103 ? 12.811 2.332 -38.612 1.00 74.94 103 ASP A N 1
ATOM 793 C CA . ASP A 1 103 ? 13.743 2.571 -39.718 1.00 74.94 103 ASP A CA 1
ATOM 794 C C . ASP A 1 103 ? 13.863 4.061 -40.066 1.00 74.94 103 ASP A C 1
ATOM 796 O O . ASP A 1 103 ? 14.961 4.560 -40.319 1.00 74.94 103 ASP A O 1
ATOM 800 N N . ALA A 1 104 ? 12.748 4.797 -40.053 1.00 76.44 104 ALA A N 1
ATOM 801 C CA . ALA A 1 104 ? 12.752 6.236 -40.301 1.00 76.44 104 ALA A CA 1
ATOM 802 C C . ALA A 1 104 ? 13.498 7.017 -39.203 1.00 76.44 104 ALA A C 1
ATOM 804 O O . ALA A 1 104 ? 14.247 7.945 -39.513 1.00 76.44 104 ALA A O 1
ATOM 805 N N . VAL A 1 105 ? 13.338 6.627 -37.933 1.00 76.25 105 VAL A N 1
ATOM 806 C CA . VAL A 1 105 ? 14.050 7.228 -36.792 1.00 76.25 105 VAL A CA 1
ATOM 807 C C . VAL A 1 105 ? 15.547 6.928 -36.852 1.00 76.25 105 VAL A C 1
ATOM 809 O O . VAL A 1 105 ? 16.348 7.848 -36.692 1.00 76.25 105 VAL A O 1
ATOM 812 N N . ASN A 1 106 ? 15.935 5.685 -37.146 1.00 76.88 106 ASN A N 1
ATOM 813 C CA . ASN A 1 106 ? 17.341 5.291 -37.262 1.00 76.88 106 ASN A CA 1
ATOM 814 C C . ASN A 1 106 ? 18.047 6.052 -38.391 1.00 76.88 106 ASN A C 1
ATOM 816 O O . ASN A 1 106 ? 19.091 6.660 -38.166 1.00 76.88 106 ASN A O 1
ATOM 820 N N . ARG A 1 107 ? 17.420 6.138 -39.571 1.00 74.06 107 ARG A N 1
ATOM 821 C CA . ARG A 1 107 ? 17.942 6.936 -40.695 1.00 74.06 107 ARG A CA 1
ATOM 822 C C . ARG A 1 107 ? 18.036 8.421 -40.351 1.00 74.06 107 ARG A C 1
ATOM 824 O O . ARG A 1 107 ? 19.001 9.079 -40.724 1.00 74.06 107 ARG A O 1
ATOM 831 N N . GLY A 1 108 ? 17.055 8.956 -39.623 1.00 70.81 108 GLY A N 1
ATOM 832 C CA . GLY A 1 108 ? 17.107 10.325 -39.113 1.00 70.81 108 GLY A CA 1
ATOM 833 C C . GLY A 1 108 ? 18.303 10.548 -38.184 1.0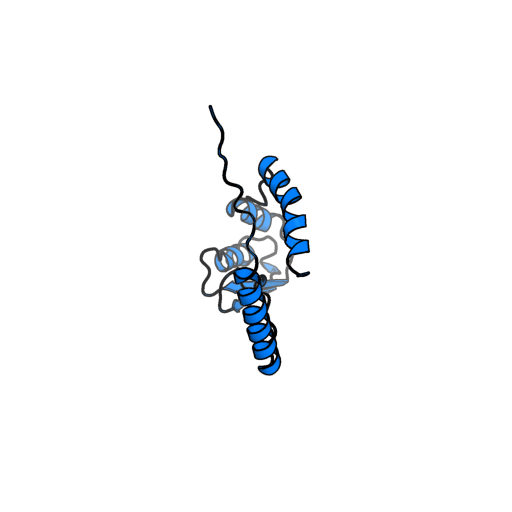0 70.81 108 GLY A C 1
ATOM 834 O O . GLY A 1 108 ? 19.035 11.519 -38.356 1.00 70.81 108 GLY A O 1
ATOM 835 N N . SER A 1 109 ? 18.535 9.627 -37.246 1.00 70.19 109 SER A N 1
ATOM 836 C CA . SER A 1 109 ? 19.663 9.661 -36.306 1.00 70.19 109 SER A CA 1
ATOM 837 C C . SER A 1 109 ? 21.016 9.645 -37.023 1.00 70.19 109 SER A C 1
ATOM 839 O O . SER A 1 109 ? 21.879 10.470 -36.732 1.00 70.19 109 SER A O 1
ATOM 841 N N . GLU A 1 110 ? 21.179 8.783 -38.029 1.00 72.81 110 GLU A N 1
ATOM 842 C CA . GLU A 1 110 ? 22.392 8.714 -38.854 1.00 72.81 110 GLU A CA 1
ATOM 843 C C . GLU A 1 110 ? 22.642 10.016 -39.626 1.00 72.81 110 GLU A C 1
ATOM 845 O O . GLU A 1 110 ? 23.770 10.509 -39.677 1.00 72.81 110 GLU A O 1
ATOM 850 N N . LEU A 1 111 ? 21.594 10.624 -40.188 1.00 72.50 111 LEU A N 1
ATOM 851 C CA . LEU A 1 111 ? 21.700 11.914 -40.873 1.00 72.50 111 LEU A CA 1
ATOM 852 C C . LEU A 1 111 ? 22.124 13.036 -39.912 1.00 72.50 111 LEU A C 1
ATOM 854 O O . LEU A 1 111 ? 22.987 13.839 -40.263 1.00 72.50 111 LEU A O 1
ATOM 858 N N . PHE A 1 112 ? 21.576 13.077 -38.693 1.00 64.25 112 PHE A N 1
ATOM 859 C CA . PHE A 1 112 ? 21.988 14.044 -37.668 1.00 64.25 112 PHE A CA 1
ATOM 860 C C . PHE A 1 112 ? 23.413 13.798 -37.157 1.00 64.25 112 PHE A C 1
ATOM 862 O O . PHE A 1 112 ? 24.158 14.760 -36.976 1.00 64.25 112 PHE A O 1
ATOM 869 N N . ALA A 1 113 ? 23.823 12.542 -36.969 1.00 66.69 113 ALA A N 1
ATOM 870 C CA . ALA A 1 113 ? 25.185 12.195 -36.565 1.00 66.69 113 ALA A CA 1
ATOM 871 C C . ALA A 1 113 ? 26.215 12.623 -37.624 1.00 66.69 113 ALA A C 1
ATOM 873 O O . ALA A 1 113 ? 27.238 13.225 -37.297 1.00 66.69 113 ALA A O 1
ATOM 874 N N . ASN A 1 114 ? 25.907 12.400 -38.903 1.00 62.50 114 ASN A N 1
ATOM 875 C CA . ASN A 1 114 ? 26.760 12.817 -40.014 1.00 62.50 114 ASN A CA 1
ATOM 876 C C . ASN A 1 114 ? 26.822 14.348 -40.170 1.00 62.50 114 ASN A C 1
ATOM 878 O O . ASN A 1 114 ? 27.873 14.889 -40.508 1.00 62.50 114 ASN A O 1
ATOM 882 N N . LEU A 1 115 ? 25.730 15.064 -39.874 1.00 62.72 115 LEU A N 1
ATOM 883 C CA . LEU A 1 115 ? 25.718 16.532 -39.829 1.00 62.72 115 LEU A CA 1
ATOM 884 C C . LEU A 1 115 ? 26.538 17.086 -38.652 1.00 62.72 115 LEU A C 1
ATOM 886 O O . LEU A 1 115 ? 27.246 18.073 -38.833 1.00 62.72 115 LEU A O 1
ATOM 890 N N . ALA A 1 116 ? 26.495 16.442 -37.481 1.00 57.59 116 ALA A N 1
ATOM 891 C CA . ALA A 1 116 ? 27.271 16.844 -36.305 1.00 57.59 116 ALA A CA 1
ATOM 892 C C . ALA A 1 116 ? 28.785 16.631 -36.490 1.00 57.59 116 ALA A C 1
ATOM 894 O O . ALA A 1 116 ? 29.582 17.442 -36.023 1.00 57.59 116 ALA A O 1
ATOM 895 N N . VAL A 1 117 ? 29.183 15.586 -37.223 1.00 58.69 117 VAL A N 1
ATOM 896 C CA . VAL A 1 117 ? 30.577 15.370 -37.653 1.00 58.69 117 VAL A CA 1
ATOM 897 C C . VAL A 1 117 ? 31.025 16.423 -38.680 1.00 58.69 117 VAL A C 1
ATOM 899 O O . VAL A 1 117 ? 32.205 16.759 -38.744 1.00 58.69 117 VAL A O 1
ATOM 902 N N . GLY A 1 118 ? 30.093 16.970 -39.466 1.00 52.59 118 GLY A N 1
ATOM 903 C CA . GLY A 1 118 ? 30.362 17.951 -40.520 1.00 52.59 118 GLY A CA 1
ATOM 904 C C . GLY A 1 118 ? 30.379 19.421 -40.085 1.00 52.59 118 GLY A C 1
ATOM 905 O O . GLY A 1 118 ? 30.753 20.267 -40.895 1.00 52.59 118 GLY A O 1
ATOM 906 N N . THR A 1 119 ? 29.993 19.756 -38.850 1.00 52.25 119 THR A N 1
ATOM 907 C CA . THR A 1 119 ? 30.079 21.127 -38.316 1.00 52.25 119 THR A CA 1
ATOM 908 C C . THR A 1 119 ? 31.337 21.308 -37.461 1.00 52.25 119 THR A C 1
ATOM 910 O O . THR A 1 119 ? 31.361 20.827 -36.326 1.00 52.25 119 THR A O 1
ATOM 913 N N . PRO A 1 120 ? 32.367 22.038 -37.937 1.00 46.22 120 PRO A N 1
ATOM 914 C CA . PRO A 1 120 ? 33.473 22.472 -37.098 1.00 46.22 120 PRO A CA 1
ATOM 915 C C . PRO A 1 120 ? 32.949 23.587 -36.190 1.00 46.22 120 PRO A C 1
ATOM 917 O O . PRO A 1 120 ? 32.849 24.746 -36.591 1.00 46.22 120 PRO A O 1
ATOM 920 N N . TRP A 1 121 ? 32.550 23.246 -34.971 1.00 49.56 121 TRP A N 1
ATOM 921 C CA . TRP A 1 121 ? 32.275 24.248 -33.953 1.00 49.56 121 TRP A CA 1
ATOM 922 C C . TRP A 1 121 ? 33.622 24.733 -33.386 1.00 49.56 121 TRP A C 1
ATOM 924 O O . TRP A 1 121 ? 34.358 23.992 -32.751 1.00 49.56 121 TRP A O 1
ATOM 934 N N . MET A 1 122 ? 33.976 25.968 -33.748 1.00 38.91 122 MET A N 1
ATOM 935 C CA . MET A 1 122 ? 34.846 26.923 -33.047 1.00 38.91 122 MET A CA 1
ATOM 936 C C . MET A 1 122 ? 35.929 26.340 -32.110 1.00 38.91 122 MET A C 1
ATOM 938 O O . MET A 1 122 ? 35.750 26.262 -30.898 1.00 38.91 122 MET A O 1
ATOM 942 N N . VAL A 1 123 ? 37.108 26.048 -32.668 1.00 45.47 123 VAL A N 1
ATOM 943 C CA . VAL A 1 123 ? 38.370 26.154 -31.918 1.00 45.47 123 VAL A CA 1
ATOM 944 C C . VAL A 1 123 ? 38.859 27.592 -32.086 1.00 45.47 123 VAL A C 1
ATOM 946 O O . VAL A 1 123 ? 39.575 27.897 -33.034 1.00 45.47 123 VAL A O 1
ATOM 949 N N . GLU A 1 124 ? 38.453 28.487 -31.188 1.00 37.88 124 GLU A N 1
ATOM 950 C CA . GLU A 1 124 ? 39.217 29.707 -30.912 1.00 37.88 124 GLU A CA 1
ATOM 951 C C . GLU A 1 124 ? 39.889 29.494 -29.557 1.00 37.88 124 GLU A C 1
ATOM 953 O O . GLU A 1 124 ? 39.323 29.724 -28.490 1.00 37.88 124 GLU A O 1
ATOM 958 N N . SER A 1 125 ? 41.088 28.919 -29.620 1.00 40.78 125 SER A N 1
ATOM 959 C CA . SER A 1 125 ? 41.967 28.749 -28.476 1.00 40.78 125 SER A CA 1
ATOM 960 C C . SER A 1 125 ? 42.575 30.094 -28.095 1.00 40.78 125 SER A C 1
ATOM 962 O O . SER A 1 125 ? 43.350 30.674 -28.855 1.00 40.78 125 SER A O 1
ATOM 964 N N . GLU A 1 126 ? 42.251 30.531 -26.887 1.00 45.28 126 GLU A N 1
ATOM 965 C CA . GLU A 1 126 ? 43.125 31.207 -25.932 1.00 45.28 126 GLU A CA 1
ATOM 966 C C . GLU A 1 126 ? 44.615 31.215 -26.343 1.00 45.28 126 GLU A C 1
ATOM 968 O O . GLU A 1 126 ? 45.344 30.234 -26.180 1.00 45.28 126 GLU A O 1
ATOM 973 N N . ARG A 1 127 ? 45.092 32.338 -26.894 1.00 43.44 127 ARG A N 1
ATOM 974 C CA . ARG A 1 127 ? 46.525 32.650 -26.946 1.00 43.44 127 ARG A CA 1
ATOM 975 C C . ARG A 1 127 ? 46.748 34.145 -27.139 1.00 43.44 127 ARG A C 1
ATOM 977 O O . ARG A 1 127 ? 46.686 34.634 -28.260 1.00 43.44 127 ARG A O 1
ATOM 984 N N . SER A 1 128 ? 47.036 34.853 -26.047 1.00 36.78 128 SER A N 1
ATOM 985 C CA . SER A 1 128 ? 48.066 35.908 -25.975 1.00 36.78 128 SER A CA 1
ATOM 986 C C . SER A 1 128 ? 48.108 36.496 -24.565 1.00 36.78 128 SER A C 1
ATOM 988 O O . SER A 1 128 ? 47.473 37.501 -24.266 1.00 36.78 128 SER A O 1
ATOM 990 N N . GLY A 1 129 ? 48.876 35.838 -23.698 1.00 44.41 129 GLY A N 1
ATOM 991 C CA . GLY A 1 129 ? 49.637 36.524 -22.666 1.00 44.41 129 GLY A CA 1
ATOM 992 C C . GLY A 1 129 ? 51.064 36.691 -23.181 1.00 44.41 129 GLY A C 1
ATOM 993 O O . GLY A 1 129 ? 51.751 35.687 -23.357 1.00 44.41 129 GLY A O 1
ATOM 994 N N . CYS A 1 130 ? 51.449 37.936 -23.446 1.00 40.41 130 CYS A N 1
ATOM 995 C CA . CYS A 1 130 ? 52.789 38.508 -23.315 1.00 40.41 130 CYS A CA 1
ATOM 996 C C . CYS A 1 130 ? 52.604 40.013 -23.117 1.00 40.41 130 CYS A C 1
ATOM 998 O O . CYS A 1 130 ? 51.888 40.615 -23.947 1.00 40.41 130 CYS A O 1
#

Foldseek 3Di:
DPPCVVVVVPVPVVVVCVVVPPPPDPCDPVNVLVCQQPPPDDQEEEFEAEPDEPPDCRVVVVCSCCPRHPCNVSHDYDYHYDYDYPCVVVDDPDPDQPPVRVVVVVVVVVVVVVVVVVDPPDPPDDDDDD

Organism: NCBI:txid586398

pLDDT: mean 75.07, std 16.65, range [36.78, 95.62]

Sequence (130 aa):
MKQAFPLIEQLPPLYMDLVNGREEFSTKPEETRHLIKSYYGVSRNLLIKFTDDSVDETLSLAKVLSSESAISSLLDMSIHSLPGDHGLPLQQGLPDVPPAMADAVNRGSELFANLAVGTPWMVESERSGC

Radius of gyration: 25.97 Å; chains: 1; bounding box: 69×47×56 Å

Secondary structure (DSSP, 8-state):
--SSHHHHTTHHHHHHHHHTT--SS---HHHHHHHHHHH----EEEEEEESS-SS--HHHHHHHHHHTSTTGGG-EEEEEEESS-TTGGG--------HHHHHHHHHHHHHHHHHHHH------------

InterPro domains:
  IPR010765 Protein of unknown function DUF1350 [PF07082] (2-94)
  IPR010765 Protein of unknown function DUF1350 [PTHR34127] (2-123)